Protein AF-A0A4P9ZQ30-F1 (afdb_monomer_lite)

Sequence (63 aa):
NTLVNTVKSRPWQKLLGEIGEPSMVYLLTKTSVFQRLPNNCFCQITGFALDKRVQDQDRQGDS

Organism: NCBI:txid215637

Structure (mmCIF, N/CA/C/O backbone):
data_AF-A0A4P9ZQ30-F1
#
_entry.id   AF-A0A4P9ZQ30-F1
#
loop_
_atom_site.group_PDB
_atom_site.id
_atom_site.type_symbol
_atom_site.label_atom_id
_atom_site.label_alt_id
_atom_site.label_comp_id
_atom_site.label_asym_id
_atom_site.label_entity_id
_atom_site.label_seq_id
_atom_site.pdbx_PDB_ins_code
_atom_site.Cartn_x
_atom_site.Cartn_y
_atom_site.Cartn_z
_atom_site.occupancy
_atom_site.B_iso_or_equiv
_atom_site.auth_seq_id
_atom_site.auth_comp_id
_atom_site.auth_asym_id
_atom_site.auth_atom_id
_atom_site.pdbx_PDB_model_num
ATOM 1 N N . ASN A 1 1 ? 3.889 12.542 -7.110 1.00 64.25 1 ASN A N 1
ATOM 2 C CA . ASN A 1 1 ? 4.431 12.153 -5.792 1.00 64.25 1 ASN A CA 1
ATOM 3 C C . ASN A 1 1 ? 4.539 10.626 -5.764 1.00 64.25 1 ASN A C 1
ATOM 5 O O . ASN A 1 1 ? 3.511 9.963 -5.709 1.00 64.25 1 ASN A O 1
ATOM 9 N N . THR A 1 2 ? 5.736 10.061 -5.955 1.00 76.81 2 THR A N 1
ATOM 10 C CA . THR A 1 2 ? 5.940 8.632 -6.293 1.00 76.81 2 THR A CA 1
ATOM 11 C C . THR A 1 2 ? 5.406 7.672 -5.224 1.00 76.81 2 THR A C 1
ATOM 13 O O . THR A 1 2 ? 4.739 6.703 -5.569 1.00 76.81 2 THR A O 1
ATOM 16 N N . LEU A 1 3 ? 5.581 7.994 -3.936 1.00 83.12 3 LEU A N 1
ATOM 17 C CA . LEU A 1 3 ? 5.055 7.192 -2.819 1.00 83.12 3 LEU A CA 1
ATOM 18 C C . LEU A 1 3 ? 3.521 7.148 -2.791 1.00 83.12 3 LEU A C 1
ATOM 20 O O . LEU A 1 3 ? 2.933 6.092 -2.574 1.00 83.12 3 LEU A O 1
ATOM 24 N N . VAL A 1 4 ? 2.865 8.276 -3.090 1.00 83.56 4 VAL A N 1
ATOM 25 C CA . VAL A 1 4 ? 1.395 8.358 -3.167 1.00 83.56 4 VAL A CA 1
ATOM 26 C C . VAL A 1 4 ? 0.858 7.455 -4.278 1.00 83.56 4 VAL A C 1
ATOM 28 O O . VAL A 1 4 ? -0.179 6.821 -4.110 1.00 83.56 4 VAL A O 1
ATOM 31 N N . ASN A 1 5 ? 1.570 7.359 -5.403 1.00 88.56 5 ASN A N 1
ATOM 32 C CA . ASN A 1 5 ? 1.186 6.459 -6.489 1.00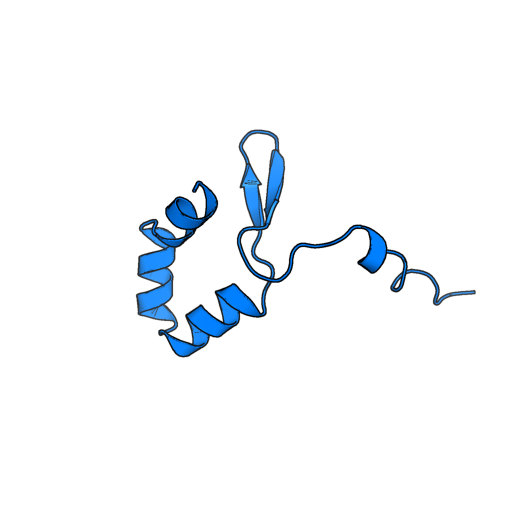 88.56 5 ASN A CA 1
ATOM 33 C C . ASN A 1 5 ? 1.378 4.984 -6.095 1.00 88.56 5 ASN A C 1
ATOM 35 O O . ASN A 1 5 ? 0.548 4.154 -6.462 1.00 88.56 5 ASN A O 1
ATOM 39 N N . THR A 1 6 ? 2.410 4.663 -5.304 1.00 90.25 6 THR A N 1
ATOM 40 C CA . THR A 1 6 ? 2.632 3.309 -4.770 1.00 90.25 6 THR A CA 1
ATOM 41 C C . THR A 1 6 ? 1.480 2.861 -3.875 1.00 90.25 6 THR A C 1
ATOM 43 O O . THR A 1 6 ? 0.884 1.819 -4.145 1.00 90.25 6 THR A O 1
ATOM 46 N N . VAL 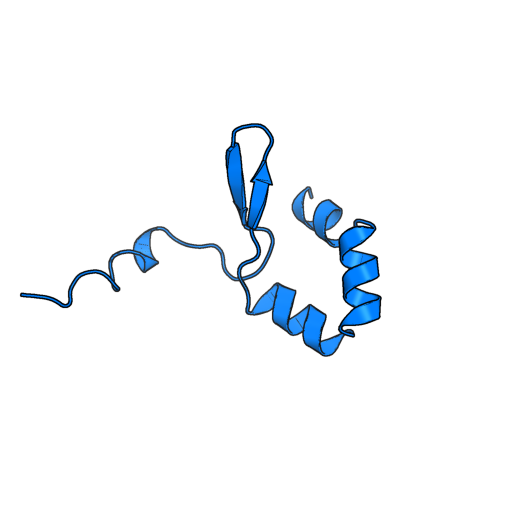A 1 7 ? 1.104 3.651 -2.864 1.00 91.12 7 VAL A N 1
ATOM 47 C CA . VAL A 1 7 ? 0.019 3.278 -1.928 1.00 91.12 7 VAL A CA 1
ATOM 48 C C . VAL A 1 7 ? -1.373 3.291 -2.571 1.00 91.12 7 VAL A C 1
ATOM 50 O O . VAL A 1 7 ? -2.307 2.704 -2.039 1.00 91.12 7 VAL A O 1
ATOM 53 N N . LYS A 1 8 ? -1.524 3.920 -3.744 1.00 92.44 8 LYS A N 1
ATOM 54 C CA . LYS A 1 8 ? -2.755 3.875 -4.553 1.00 92.44 8 LYS A CA 1
ATOM 55 C C . LYS A 1 8 ? -2.787 2.728 -5.568 1.00 92.44 8 LYS A C 1
ATOM 57 O O . LYS A 1 8 ? -3.768 2.595 -6.297 1.00 92.44 8 LYS A O 1
ATOM 6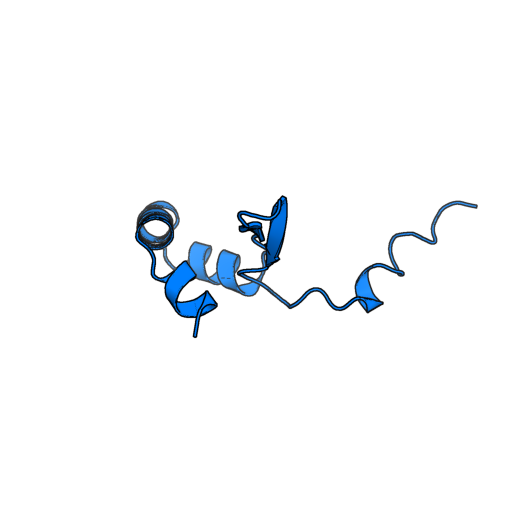2 N N . SER A 1 9 ? -1.736 1.916 -5.656 1.00 93.62 9 SER A N 1
ATOM 63 C CA . SER A 1 9 ? -1.680 0.804 -6.608 1.00 93.62 9 SER A CA 1
ATOM 64 C C . SER A 1 9 ? -2.626 -0.344 -6.226 1.00 93.62 9 SER A C 1
ATOM 66 O O . SER A 1 9 ? -3.038 -0.485 -5.073 1.00 93.62 9 SER A O 1
ATOM 68 N N . ARG A 1 10 ? -2.961 -1.203 -7.201 1.00 96.00 10 ARG A N 1
ATOM 69 C CA . ARG A 1 10 ? -3.890 -2.335 -7.010 1.00 96.00 10 ARG A CA 1
ATOM 70 C C . ARG A 1 10 ? -3.544 -3.246 -5.819 1.00 96.00 10 ARG A C 1
ATOM 72 O O . ARG A 1 10 ? -4.472 -3.608 -5.104 1.00 96.00 10 ARG A O 1
ATOM 79 N N . PRO A 1 11 ? -2.270 -3.613 -5.558 1.00 94.69 11 PRO A N 1
ATOM 80 C CA . PRO A 1 11 ? -1.926 -4.429 -4.392 1.00 94.69 11 PRO A CA 1
ATOM 81 C C . PRO A 1 11 ? -2.316 -3.776 -3.061 1.00 94.69 11 PRO A C 1
ATOM 83 O O . PRO A 1 11 ? -2.850 -4.448 -2.187 1.00 94.69 11 PRO A O 1
ATOM 86 N N . TRP A 1 12 ? -2.115 -2.463 -2.930 1.00 95.19 12 TRP A N 1
ATOM 87 C CA . TRP A 1 12 ? -2.464 -1.718 -1.719 1.00 95.19 12 TRP A CA 1
ATOM 88 C C . TRP A 1 12 ? -3.976 -1.544 -1.558 1.00 95.19 12 TRP A C 1
ATOM 90 O O . TRP A 1 12 ? -4.488 -1.639 -0.447 1.00 95.19 12 TRP A O 1
ATOM 100 N N . GLN A 1 13 ? -4.709 -1.369 -2.662 1.00 96.44 13 GLN A N 1
ATOM 101 C CA . GLN A 1 13 ? -6.177 -1.364 -2.644 1.00 96.44 13 GLN A CA 1
ATOM 102 C C . GLN A 1 13 ? -6.753 -2.728 -2.252 1.00 96.44 13 GLN A C 1
ATOM 104 O O . GLN A 1 13 ? -7.700 -2.795 -1.473 1.00 96.44 13 GLN A O 1
ATOM 109 N N . LYS A 1 14 ? -6.166 -3.819 -2.760 1.00 97.44 14 LYS A N 1
ATOM 110 C CA . LYS A 1 14 ? -6.544 -5.176 -2.358 1.00 97.44 14 LYS A CA 1
ATOM 111 C C . LYS A 1 14 ? -6.294 -5.384 -0.863 1.00 97.44 14 LYS A C 1
ATOM 113 O O . LYS A 1 14 ? -7.197 -5.822 -0.163 1.00 97.44 14 LYS A O 1
ATOM 118 N N . LEU A 1 15 ? -5.114 -4.991 -0.379 1.00 96.56 15 LEU A N 1
ATOM 119 C CA . LEU A 1 15 ? -4.768 -5.077 1.038 1.00 96.56 15 LEU A CA 1
ATOM 120 C C . LEU A 1 15 ? -5.756 -4.288 1.908 1.00 96.56 15 LEU A C 1
ATOM 122 O O . LEU A 1 15 ? -6.211 -4.811 2.917 1.00 96.56 15 LEU A O 1
ATOM 126 N N . LEU A 1 16 ? -6.143 -3.074 1.495 1.00 97.12 16 LEU A N 1
ATOM 127 C CA . LEU A 1 16 ? -7.167 -2.279 2.186 1.00 97.12 16 LEU A CA 1
ATOM 128 C C . LEU A 1 16 ? -8.494 -3.037 2.312 1.00 97.12 16 LEU A C 1
ATOM 130 O O . LEU A 1 16 ? -9.092 -3.027 3.385 1.00 97.12 16 LEU A O 1
ATOM 134 N N . GLY A 1 17 ? -8.937 -3.699 1.241 1.00 97.75 17 GLY A N 1
ATOM 135 C CA . GLY A 1 17 ? -10.154 -4.512 1.263 1.00 97.75 17 GLY A CA 1
ATOM 136 C C . GLY A 1 17 ? -10.076 -5.709 2.216 1.00 97.75 17 GLY A C 1
ATOM 137 O O . GLY A 1 17 ? -11.098 -6.111 2.760 1.00 97.75 17 GLY A O 1
ATOM 138 N N . GLU A 1 18 ? -8.878 -6.255 2.444 1.00 97.88 18 GLU A N 1
ATOM 139 C CA . GLU A 1 18 ? -8.657 -7.420 3.311 1.00 97.88 18 GLU A CA 1
ATOM 140 C C . GLU A 1 18 ? -8.508 -7.047 4.795 1.00 97.88 18 GLU A C 1
ATOM 142 O O . GLU A 1 18 ? -9.044 -7.746 5.652 1.00 97.88 18 GLU A O 1
ATOM 147 N N . ILE A 1 19 ? -7.798 -5.958 5.116 1.00 97.00 19 ILE A N 1
ATOM 148 C CA . ILE A 1 19 ? -7.476 -5.594 6.513 1.00 97.00 19 ILE A CA 1
ATOM 149 C C . ILE A 1 19 ? -8.388 -4.505 7.092 1.00 97.00 19 ILE A C 1
ATOM 151 O O . ILE A 1 19 ? -8.389 -4.279 8.306 1.00 97.00 19 ILE A O 1
ATOM 155 N N . GLY A 1 20 ? -9.144 -3.819 6.234 1.00 97.50 20 GLY A N 1
ATOM 156 C CA . GLY A 1 20 ? -10.003 -2.699 6.599 1.00 97.50 20 GLY A CA 1
ATOM 157 C C . GLY A 1 20 ? -9.253 -1.385 6.842 1.00 97.50 20 GLY A C 1
ATOM 158 O O . GLY A 1 20 ? -8.032 -1.327 7.003 1.00 97.50 20 GLY A O 1
ATOM 159 N N . GLU A 1 21 ? -10.017 -0.294 6.878 1.00 96.81 21 GLU A N 1
ATOM 160 C CA . GLU A 1 21 ? -9.488 1.067 7.010 1.00 96.81 21 GLU A CA 1
ATOM 161 C C . GLU A 1 21 ? -8.678 1.304 8.302 1.00 96.81 21 GLU A C 1
ATOM 163 O O . GLU A 1 21 ? -7.560 1.812 8.187 1.00 96.81 21 GLU A O 1
ATOM 168 N N . PRO A 1 22 ? -9.128 0.899 9.511 1.00 96.94 22 PRO A N 1
ATOM 169 C CA . PRO A 1 22 ? -8.379 1.176 10.742 1.00 96.94 22 PRO 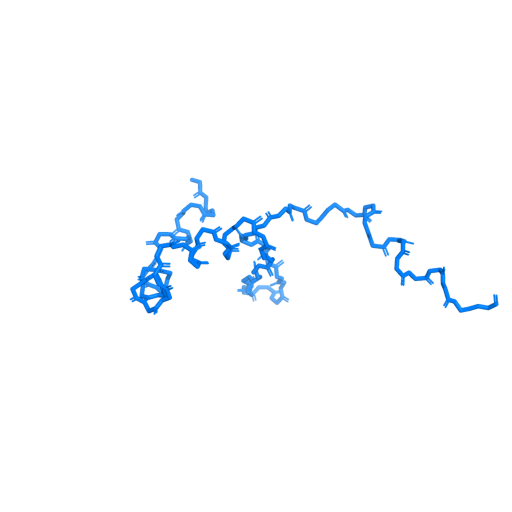A CA 1
ATOM 170 C C . PRO A 1 22 ? -6.990 0.526 10.748 1.00 96.94 22 PRO A C 1
ATOM 172 O O . PRO A 1 22 ? -5.993 1.157 11.107 1.00 96.94 22 PRO A O 1
ATOM 175 N N . SER A 1 23 ? -6.913 -0.722 10.283 1.00 97.00 23 SER A N 1
ATOM 176 C CA . SER A 1 23 ? -5.661 -1.466 10.150 1.00 97.00 23 SER A CA 1
ATOM 177 C C . SER A 1 23 ? -4.752 -0.846 9.092 1.00 97.00 23 SER A C 1
ATOM 179 O O . SER A 1 23 ? -3.545 -0.754 9.305 1.00 97.00 23 SER A O 1
ATOM 181 N N . MET A 1 24 ? -5.312 -0.374 7.972 1.00 96.31 24 MET A N 1
ATOM 182 C CA . MET A 1 24 ? -4.536 0.318 6.941 1.00 96.31 24 MET A CA 1
ATOM 183 C C . MET A 1 24 ? -3.956 1.637 7.463 1.00 96.31 24 MET A C 1
ATOM 185 O O . MET A 1 24 ? -2.781 1.917 7.235 1.00 96.31 24 MET A O 1
ATOM 189 N N . VAL A 1 25 ? -4.727 2.428 8.215 1.00 95.38 25 VAL A N 1
ATOM 190 C CA . VAL A 1 25 ? -4.220 3.658 8.848 1.00 95.38 25 VAL A CA 1
ATOM 191 C C . VAL A 1 25 ? -3.074 3.340 9.807 1.00 95.38 25 VAL A C 1
ATOM 193 O O . VAL A 1 25 ? -2.034 4.005 9.766 1.00 95.38 25 VAL A O 1
ATOM 196 N N . TYR A 1 26 ? -3.220 2.302 10.635 1.00 95.56 26 TYR A N 1
ATOM 197 C CA . TYR A 1 26 ? -2.143 1.857 11.518 1.00 95.56 26 TYR A CA 1
ATOM 198 C C . TYR A 1 26 ? -0.903 1.432 10.720 1.00 95.56 26 TYR A C 1
ATOM 200 O O . TYR A 1 26 ? 0.197 1.901 11.000 1.00 95.56 26 TYR A O 1
ATOM 208 N N . LEU A 1 27 ? -1.070 0.617 9.678 1.00 94.88 27 LEU A N 1
ATOM 209 C CA . LEU A 1 27 ? 0.022 0.159 8.820 1.00 94.88 27 LEU A CA 1
ATOM 210 C C . LEU A 1 27 ? 0.765 1.344 8.182 1.00 94.88 27 LEU A C 1
ATOM 212 O O . LEU A 1 27 ? 1.988 1.434 8.285 1.00 94.88 27 LEU A O 1
ATOM 216 N N . LEU A 1 28 ? 0.043 2.303 7.602 1.00 93.75 28 LEU A N 1
ATOM 217 C CA . LEU A 1 28 ? 0.643 3.457 6.929 1.00 93.75 28 LEU A CA 1
ATOM 218 C C . LEU A 1 28 ? 1.378 4.412 7.889 1.00 93.75 28 LEU A C 1
ATOM 220 O O . LEU A 1 28 ? 2.336 5.066 7.473 1.00 93.75 28 LEU A O 1
ATOM 224 N N . THR A 1 29 ? 0.948 4.505 9.154 1.00 92.75 29 THR A N 1
ATOM 225 C CA . THR A 1 29 ? 1.439 5.525 10.105 1.00 92.75 29 THR A CA 1
ATOM 226 C C . THR A 1 29 ? 2.348 4.990 11.208 1.00 92.75 29 THR A C 1
ATOM 228 O O . THR A 1 29 ? 3.154 5.748 11.749 1.00 92.75 29 THR A O 1
ATOM 231 N N . LYS A 1 30 ? 2.227 3.710 11.567 1.00 92.56 30 LYS A N 1
ATOM 232 C CA . LYS A 1 30 ? 2.929 3.089 12.703 1.00 92.56 30 LYS A CA 1
ATOM 233 C C . LYS A 1 30 ? 3.891 1.982 12.297 1.00 92.56 30 LYS A C 1
ATOM 235 O O . LYS A 1 30 ? 4.682 1.560 13.131 1.00 92.56 30 LYS A O 1
ATOM 240 N N . THR A 1 31 ? 3.852 1.529 11.045 1.00 92.44 31 THR A N 1
ATOM 241 C CA . THR A 1 31 ? 4.729 0.454 10.566 1.00 92.44 31 THR A CA 1
ATOM 242 C C . THR A 1 31 ? 5.642 0.929 9.444 1.00 92.44 31 THR A C 1
ATOM 244 O O . THR A 1 31 ? 5.278 1.814 8.665 1.00 92.44 31 THR A O 1
ATOM 247 N N . SER A 1 32 ? 6.819 0.311 9.348 1.00 93.50 32 SER A N 1
ATOM 248 C CA . SER A 1 32 ? 7.808 0.591 8.306 1.00 93.50 32 SER A CA 1
ATOM 249 C C . SER A 1 32 ? 7.776 -0.505 7.245 1.00 93.50 32 SER A C 1
ATOM 251 O O . SER A 1 32 ? 8.386 -1.561 7.408 1.00 93.50 32 SER A O 1
ATOM 253 N N . VAL A 1 33 ? 7.055 -0.258 6.150 1.00 92.62 33 VAL A N 1
ATOM 254 C CA . VAL A 1 33 ? 6.989 -1.163 4.996 1.00 92.62 33 VAL A CA 1
ATOM 255 C C . VAL A 1 33 ? 8.042 -0.760 3.972 1.00 92.62 33 VAL A C 1
ATOM 257 O O . VAL A 1 33 ? 8.112 0.401 3.566 1.00 92.62 33 VAL A O 1
ATOM 260 N N . PHE A 1 34 ? 8.836 -1.731 3.522 1.00 93.00 34 PHE A N 1
ATOM 261 C CA . PHE A 1 34 ? 9.900 -1.525 2.545 1.00 93.00 34 PHE A CA 1
ATOM 262 C C . PHE A 1 34 ? 9.576 -2.206 1.222 1.00 93.00 34 PHE A C 1
ATOM 264 O O . PHE A 1 34 ? 9.249 -3.391 1.178 1.00 93.00 34 PHE A O 1
ATOM 271 N N . GLN A 1 35 ? 9.728 -1.467 0.127 1.00 91.56 35 GLN A N 1
ATOM 272 C CA . GLN A 1 35 ? 9.629 -2.009 -1.219 1.00 91.56 35 GLN A CA 1
ATOM 273 C C . GLN A 1 35 ? 11.024 -2.267 -1.781 1.00 91.56 35 GLN A C 1
ATOM 275 O O . GLN A 1 35 ? 11.871 -1.371 -1.806 1.00 91.56 35 GLN A O 1
ATOM 280 N N . ARG A 1 36 ? 11.249 -3.486 -2.278 1.00 92.38 36 ARG A N 1
ATOM 281 C CA . ARG A 1 36 ? 12.463 -3.825 -3.024 1.00 92.38 36 ARG A CA 1
ATOM 282 C C . ARG A 1 36 ? 12.459 -3.114 -4.378 1.00 92.38 36 ARG A C 1
ATOM 284 O O . ARG A 1 36 ? 11.478 -3.181 -5.118 1.00 92.38 36 ARG A O 1
ATOM 291 N N . LEU A 1 37 ? 13.564 -2.455 -4.693 1.00 90.38 37 LEU A N 1
ATOM 292 C CA . LEU A 1 37 ? 13.812 -1.777 -5.960 1.00 90.38 37 LEU A CA 1
ATOM 293 C C . LEU A 1 37 ? 14.616 -2.678 -6.920 1.00 90.38 37 LEU A C 1
ATOM 295 O O . LEU A 1 37 ? 15.290 -3.610 -6.469 1.00 90.38 37 LEU A O 1
ATOM 299 N N . PRO A 1 38 ? 14.605 -2.397 -8.241 1.00 92.94 38 PRO A N 1
ATOM 300 C CA . PRO A 1 38 ? 15.341 -3.191 -9.235 1.00 92.94 38 PRO A CA 1
ATOM 301 C C . PRO A 1 38 ? 16.856 -3.260 -8.996 1.00 92.94 38 PRO A C 1
ATOM 303 O O . PRO A 1 38 ? 17.505 -4.218 -9.395 1.00 92.94 38 PRO A O 1
ATOM 306 N N . ASN A 1 39 ? 17.421 -2.264 -8.315 1.00 93.19 39 ASN A N 1
ATOM 307 C CA . ASN A 1 39 ? 18.839 -2.192 -7.963 1.00 93.19 39 ASN A CA 1
ATOM 308 C C . ASN A 1 39 ? 19.198 -2.969 -6.679 1.00 93.19 39 ASN A C 1
ATOM 310 O O . ASN A 1 39 ? 20.247 -2.716 -6.095 1.00 93.19 39 ASN A O 1
ATOM 314 N N . ASN A 1 40 ? 18.334 -3.878 -6.211 1.00 91.31 40 ASN A N 1
ATOM 315 C CA . ASN A 1 40 ? 18.475 -4.614 -4.947 1.00 91.31 40 ASN A CA 1
ATOM 316 C C . ASN A 1 40 ? 18.500 -3.751 -3.674 1.00 91.31 40 ASN A C 1
ATOM 318 O O . ASN A 1 40 ? 18.757 -4.276 -2.592 1.00 91.31 40 ASN A O 1
ATOM 322 N N . CYS A 1 41 ? 18.180 -2.460 -3.760 1.00 93.00 41 CYS A N 1
ATOM 323 C CA . CYS A 1 41 ? 17.953 -1.628 -2.583 1.00 93.00 41 CYS A CA 1
ATOM 324 C C . CYS A 1 41 ? 16.502 -1.741 -2.094 1.00 93.00 41 CYS A C 1
ATOM 326 O O . CYS A 1 41 ? 15.620 -2.238 -2.797 1.00 93.00 41 CYS A O 1
ATOM 328 N N . PHE A 1 42 ? 16.247 -1.222 -0.894 1.00 91.00 42 PHE A N 1
ATOM 329 C CA . PHE A 1 42 ? 14.910 -1.098 -0.324 1.00 91.00 42 PHE A CA 1
ATOM 330 C C . PHE A 1 42 ? 14.550 0.373 -0.127 1.00 91.00 42 PHE A C 1
ATOM 332 O O . PHE A 1 42 ? 15.374 1.165 0.325 1.00 91.00 42 PHE A O 1
ATOM 339 N N . CYS A 1 43 ? 13.313 0.734 -0.461 1.00 90.62 43 CYS A N 1
ATOM 340 C CA . CYS A 1 43 ? 12.751 2.058 -0.217 1.00 90.62 43 CYS A CA 1
ATOM 341 C C . CYS A 1 43 ? 11.648 1.952 0.834 1.00 90.62 43 CYS A C 1
ATOM 343 O O . CYS A 1 43 ? 10.742 1.130 0.688 1.00 90.62 43 CYS A O 1
ATOM 345 N N . GLN A 1 44 ? 11.724 2.768 1.884 1.00 92.81 44 GLN A N 1
ATOM 346 C CA . GLN A 1 44 ? 10.663 2.856 2.880 1.00 92.81 44 GLN A CA 1
ATOM 347 C C . GLN A 1 44 ? 9.446 3.573 2.281 1.00 92.81 44 GLN A C 1
ATOM 349 O O . GLN A 1 44 ? 9.566 4.682 1.763 1.00 92.81 44 GLN A O 1
ATOM 354 N N . ILE A 1 45 ? 8.281 2.932 2.359 1.00 93.12 45 ILE A N 1
ATOM 355 C CA . ILE A 1 45 ? 7.023 3.429 1.789 1.00 93.12 45 ILE A CA 1
ATOM 356 C C . ILE A 1 45 ? 6.120 4.051 2.859 1.00 93.12 45 ILE A C 1
ATOM 358 O O . ILE A 1 45 ? 5.392 4.996 2.563 1.00 93.12 45 ILE A O 1
ATOM 362 N N . THR A 1 46 ? 6.161 3.531 4.089 1.00 93.19 46 THR A N 1
ATOM 363 C CA . THR A 1 46 ? 5.248 3.905 5.182 1.00 93.19 46 THR A CA 1
ATOM 364 C C . THR A 1 46 ? 5.989 4.170 6.487 1.00 93.19 46 THR A C 1
ATOM 366 O O . THR A 1 46 ? 7.145 3.769 6.648 1.00 93.19 46 THR A O 1
ATOM 369 N N . GLY A 1 47 ? 5.293 4.795 7.438 1.00 88.75 47 GLY A N 1
ATOM 370 C CA . GLY A 1 47 ? 5.819 5.075 8.769 1.00 88.75 47 GLY A CA 1
ATOM 371 C C . GLY A 1 47 ? 6.764 6.274 8.812 1.00 88.75 47 GLY A C 1
ATOM 372 O O . GLY A 1 47 ? 6.940 7.006 7.837 1.00 88.75 47 GLY A O 1
ATOM 373 N N . PHE A 1 48 ? 7.360 6.491 9.983 1.00 88.62 48 PHE A N 1
ATOM 374 C CA . PHE A 1 48 ? 8.336 7.557 10.184 1.00 88.62 48 PHE A CA 1
ATOM 375 C C . PHE A 1 48 ? 9.610 7.259 9.410 1.00 88.62 48 PHE A C 1
ATOM 377 O O . PHE A 1 48 ? 10.125 6.144 9.483 1.00 88.62 48 PHE A O 1
ATOM 384 N N . ALA A 1 49 ? 10.125 8.259 8.693 1.00 82.81 49 ALA A N 1
ATOM 385 C CA . ALA A 1 49 ? 11.397 8.134 8.001 1.00 82.81 49 ALA A CA 1
ATOM 386 C C . ALA A 1 49 ? 12.469 7.685 8.998 1.00 82.81 49 ALA A C 1
ATOM 388 O O . ALA A 1 49 ? 12.659 8.324 10.035 1.00 82.81 49 ALA A O 1
ATOM 389 N N . LEU A 1 50 ? 13.145 6.580 8.685 1.00 79.88 50 LEU A N 1
ATOM 390 C CA . LEU A 1 50 ? 14.283 6.135 9.474 1.00 79.88 50 LEU A CA 1
ATOM 391 C C . LEU A 1 50 ? 15.404 7.174 9.347 1.00 79.88 50 LEU A C 1
ATOM 393 O O . LEU A 1 50 ? 16.113 7.222 8.341 1.00 79.88 50 LEU A O 1
ATOM 397 N N . ASP A 1 51 ? 15.539 8.036 10.355 1.00 76.25 51 ASP A N 1
ATOM 398 C CA . ASP A 1 51 ? 16.694 8.918 10.487 1.00 76.25 51 ASP A CA 1
ATOM 399 C C . ASP A 1 51 ? 17.901 8.088 10.947 1.00 76.25 51 ASP A C 1
ATOM 401 O O . ASP A 1 51 ? 17.787 7.185 11.782 1.00 76.25 51 ASP A O 1
ATOM 405 N N . LYS A 1 52 ? 19.082 8.411 10.418 1.00 61.62 52 LYS A N 1
ATOM 406 C CA . LYS A 1 52 ? 20.341 7.710 10.707 1.00 61.62 52 LYS A CA 1
ATOM 407 C C . LYS A 1 52 ? 20.695 7.728 12.197 1.00 61.62 52 LYS A C 1
ATOM 409 O O . LYS A 1 52 ? 21.423 6.858 12.648 1.00 61.62 52 LYS A O 1
ATOM 414 N N . ARG A 1 53 ? 20.155 8.681 12.962 1.00 57.16 53 ARG A N 1
ATOM 415 C CA . ARG A 1 53 ? 20.436 8.852 14.397 1.00 57.16 53 ARG A CA 1
ATOM 416 C C . ARG A 1 53 ? 19.734 7.845 15.307 1.00 57.16 53 ARG A C 1
ATOM 418 O O . ARG A 1 53 ? 20.092 7.754 16.472 1.00 57.16 53 ARG A O 1
ATOM 425 N N . VAL A 1 54 ? 18.733 7.117 14.806 1.00 56.00 54 VAL A N 1
ATOM 426 C CA . VAL A 1 54 ? 17.975 6.144 15.615 1.00 56.00 54 VAL A CA 1
ATOM 427 C C . VAL A 1 54 ? 18.670 4.773 15.649 1.00 56.00 54 VAL A C 1
ATOM 429 O O . VAL A 1 54 ? 18.395 3.976 16.533 1.00 56.00 54 VAL A O 1
ATOM 432 N N . GLN A 1 55 ? 19.618 4.494 14.743 1.00 51.97 55 GLN A N 1
ATOM 433 C CA . GLN A 1 55 ? 20.315 3.198 14.701 1.00 51.97 55 GLN A CA 1
ATOM 434 C C . GLN A 1 55 ? 21.482 3.061 15.692 1.00 51.97 55 GLN A C 1
ATOM 436 O O . GLN A 1 55 ? 21.900 1.937 15.963 1.00 51.97 55 GLN A O 1
ATOM 441 N N . ASP A 1 56 ? 21.988 4.160 16.257 1.00 52.44 56 ASP A N 1
ATOM 442 C CA . ASP A 1 56 ? 23.125 4.109 17.189 1.00 52.44 56 ASP A CA 1
ATOM 443 C C . ASP A 1 56 ? 22.715 3.790 18.639 1.00 52.44 56 ASP A C 1
ATOM 445 O O . ASP A 1 56 ? 23.579 3.534 19.474 1.00 52.44 56 ASP A O 1
ATOM 449 N N . GLN A 1 57 ? 21.415 3.769 18.963 1.00 49.25 57 GLN A N 1
ATOM 450 C CA . GLN A 1 57 ? 20.956 3.594 20.348 1.00 49.25 57 GLN A CA 1
ATOM 451 C C . GLN A 1 57 ? 20.663 2.134 20.745 1.00 49.25 57 GLN A C 1
ATOM 453 O O . GLN A 1 57 ? 20.669 1.829 21.932 1.00 49.25 57 GLN A O 1
ATOM 458 N N . ASP A 1 58 ? 20.521 1.218 19.779 1.00 55.78 58 ASP A N 1
ATOM 459 C CA . ASP A 1 58 ? 20.227 -0.206 20.039 1.00 55.78 58 ASP A CA 1
ATOM 460 C C . ASP A 1 58 ? 21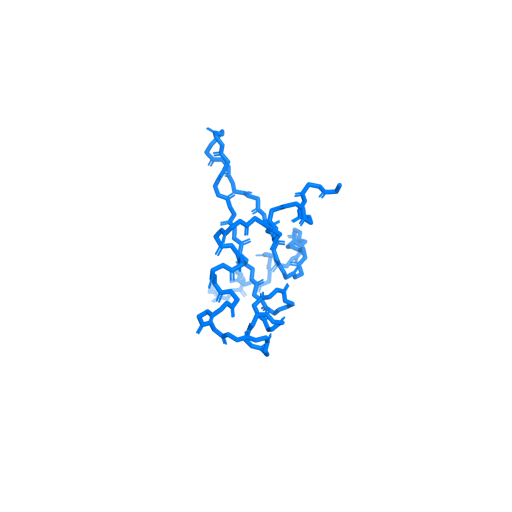.471 -1.122 19.989 1.00 55.78 58 ASP A C 1
ATOM 462 O O . ASP A 1 58 ? 21.352 -2.343 20.090 1.00 55.78 58 ASP A O 1
ATOM 466 N N . ARG A 1 59 ? 22.683 -0.565 19.821 1.00 54.03 59 ARG A N 1
ATOM 467 C CA . ARG A 1 59 ? 23.943 -1.343 19.762 1.00 54.03 59 ARG A CA 1
ATOM 468 C C . ARG A 1 59 ? 24.883 -1.177 20.956 1.00 54.03 59 ARG A C 1
ATOM 470 O O . ARG A 1 59 ? 25.867 -1.907 21.027 1.00 54.03 59 ARG A O 1
ATOM 477 N N . GLN A 1 60 ? 24.598 -0.283 21.901 1.00 49.25 60 GLN A N 1
ATOM 478 C CA . GLN A 1 60 ? 25.446 -0.084 23.080 1.00 49.25 60 GLN A CA 1
ATOM 479 C C . GLN A 1 60 ? 24.805 -0.731 24.316 1.00 49.25 60 GLN A C 1
ATOM 481 O O . GLN A 1 60 ? 24.248 -0.062 25.180 1.00 49.25 60 GLN A O 1
ATOM 486 N N . GLY A 1 61 ? 24.848 -2.060 24.367 1.00 53.97 61 GLY A N 1
ATOM 487 C CA . GLY A 1 61 ? 24.288 -2.844 25.464 1.00 53.97 61 GLY A CA 1
ATOM 488 C C . GLY A 1 61 ? 24.852 -4.257 25.528 1.00 53.97 61 GLY A C 1
ATOM 489 O O . GLY A 1 61 ? 24.078 -5.185 25.701 1.00 53.97 61 GLY A O 1
ATOM 490 N N . ASP A 1 62 ? 26.164 -4.421 25.336 1.00 47.66 62 ASP A N 1
ATOM 491 C CA . ASP A 1 62 ? 26.894 -5.594 25.833 1.00 47.66 62 ASP A CA 1
ATOM 492 C C . ASP A 1 62 ? 28.401 -5.287 25.910 1.00 47.66 62 ASP A C 1
ATOM 494 O O . ASP A 1 62 ? 29.096 -5.277 24.890 1.00 47.66 62 ASP A O 1
ATOM 498 N N . SER A 1 63 ? 28.876 -4.922 27.106 1.00 52.47 63 SER A N 1
ATOM 499 C CA . SER A 1 63 ? 30.245 -5.095 27.640 1.00 52.47 63 SER A CA 1
ATOM 500 C C . SER A 1 63 ? 30.303 -4.582 29.075 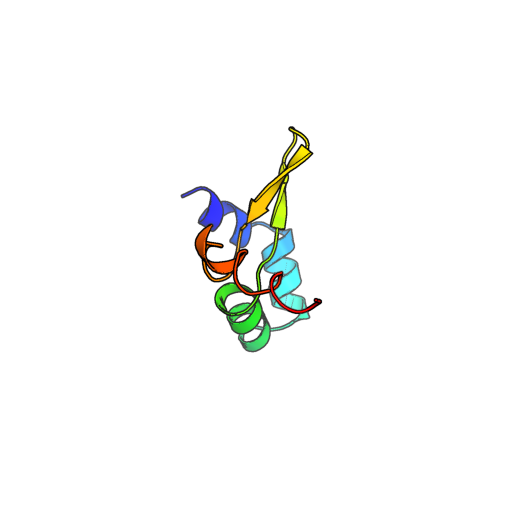1.00 52.47 63 SER A C 1
ATOM 502 O O . SER A 1 63 ? 29.883 -3.422 29.294 1.00 52.47 63 SER A O 1
#

Radius of gyration: 14.95 Å; chains: 1; bounding box: 40×20×37 Å

Foldseek 3Di:
DVLVVVCVDPVNVVVCVVQHDVVSVCCQAPHFDWDQDPVRDTDTNGYDPDDPVVVVPVPPPDD

pLDDT: mean 84.35, std 16.12, range [47.66, 97.88]

InterPro domains:
  IPR049915 Telomerase reverse transcriptase, TEN domain [PF11474] (2-54)

Secondary structure (DSSP, 8-state):
-HHHHHHTSHHHHHHHHHHHHHHHHHHHHH---EEEPTTS-EEE-SSS---GGGTTSSS----